Protein AF-A0A966K6K3-F1 (afdb_monomer_lite)

Sequence (71 aa):
MMNNVVKLNNLDPIIERYLSSADKPSIKKTLAFEYFNNDISALDTFIASQISNKVVALDLIEPKAQMEFSF

Structure (mmCIF, N/CA/C/O backbone):
data_AF-A0A966K6K3-F1
#
_entry.id   AF-A0A966K6K3-F1
#
loop_
_atom_site.group_PDB
_atom_site.id
_atom_site.type_symbol
_atom_site.label_atom_id
_atom_site.label_alt_id
_atom_site.label_comp_id
_atom_site.label_asym_id
_atom_site.label_entity_id
_atom_site.label_seq_id
_atom_site.pdbx_PDB_ins_code
_atom_site.Cartn_x
_atom_site.Cartn_y
_atom_site.Cartn_z
_atom_site.occupancy
_atom_site.B_iso_or_equiv
_atom_site.auth_seq_id
_atom_site.auth_comp_id
_atom_site.auth_asym_id
_atom_site.auth_atom_id
_atom_site.pdbx_PDB_model_num
ATOM 1 N N . MET A 1 1 ? 5.873 34.991 -13.946 1.00 35.84 1 MET A N 1
ATOM 2 C CA . MET A 1 1 ? 5.473 33.709 -14.563 1.00 35.84 1 MET A CA 1
ATOM 3 C C . MET A 1 1 ? 5.262 32.708 -13.444 1.00 35.84 1 MET A C 1
ATOM 5 O O . MET A 1 1 ? 6.233 32.311 -12.815 1.00 35.84 1 MET A O 1
ATOM 9 N N . MET A 1 2 ? 4.006 32.402 -13.119 1.00 34.16 2 MET A N 1
ATOM 10 C CA . MET A 1 2 ? 3.670 31.423 -12.086 1.00 34.16 2 MET A CA 1
ATOM 11 C C . MET A 1 2 ? 3.547 30.061 -12.770 1.00 34.16 2 MET A C 1
ATOM 13 O O . MET A 1 2 ? 2.603 29.832 -13.522 1.00 34.16 2 MET A O 1
ATOM 17 N N . ASN A 1 3 ? 4.525 29.181 -12.561 1.00 43.03 3 ASN A N 1
ATOM 18 C CA . ASN A 1 3 ? 4.418 27.791 -12.986 1.00 43.03 3 ASN A CA 1
ATOM 19 C C . ASN A 1 3 ? 3.478 27.091 -12.002 1.00 43.03 3 ASN A C 1
ATOM 21 O O . ASN A 1 3 ? 3.920 26.601 -10.964 1.00 43.03 3 ASN A O 1
ATOM 25 N N . ASN A 1 4 ? 2.177 27.077 -12.297 1.00 48.38 4 ASN A N 1
ATOM 26 C CA . ASN A 1 4 ? 1.251 26.179 -11.620 1.00 48.38 4 ASN A CA 1
ATOM 27 C C . ASN A 1 4 ? 1.626 24.752 -12.026 1.00 48.38 4 ASN A C 1
ATOM 29 O O . ASN A 1 4 ? 1.110 24.210 -13.001 1.00 48.38 4 ASN A O 1
ATOM 33 N N . VAL A 1 5 ? 2.555 24.153 -11.284 1.00 54.19 5 VAL A N 1
ATOM 34 C CA . VAL A 1 5 ? 2.808 22.715 -11.312 1.00 54.19 5 VAL A CA 1
ATOM 35 C C . VAL A 1 5 ? 1.599 22.028 -10.687 1.00 54.19 5 VAL A C 1
ATOM 37 O O . VAL A 1 5 ? 1.592 21.634 -9.525 1.00 54.19 5 VAL A O 1
ATOM 40 N N . VAL A 1 6 ? 0.523 21.940 -11.463 1.00 50.25 6 VAL A N 1
ATOM 41 C CA . VAL A 1 6 ? -0.566 21.010 -11.198 1.00 50.25 6 VAL A CA 1
ATOM 42 C C . VAL A 1 6 ? 0.086 19.633 -11.220 1.00 50.25 6 VAL A C 1
ATOM 44 O O . VAL A 1 6 ? 0.425 19.121 -12.285 1.00 50.25 6 VAL A O 1
ATOM 47 N N . LYS A 1 7 ? 0.362 19.070 -10.037 1.00 49.53 7 LYS A N 1
ATOM 48 C CA . LYS A 1 7 ? 0.750 17.666 -9.898 1.00 49.53 7 LYS A CA 1
ATOM 49 C C . LYS A 1 7 ? -0.412 16.852 -10.459 1.00 49.53 7 LYS A C 1
ATOM 51 O O . LYS A 1 7 ? -1.406 16.641 -9.781 1.00 49.53 7 LYS A O 1
ATOM 56 N N . LEU A 1 8 ? -0.289 16.463 -11.726 1.00 49.50 8 LEU A N 1
ATOM 57 C CA . LEU A 1 8 ? -1.305 15.770 -12.523 1.00 49.50 8 LEU A CA 1
ATOM 58 C C . LEU A 1 8 ? -1.597 14.345 -12.022 1.00 49.50 8 LEU A C 1
ATOM 60 O O . LEU A 1 8 ? -2.458 13.657 -12.556 1.00 49.50 8 LEU A O 1
ATOM 64 N N . ASN A 1 9 ? -0.913 13.899 -10.974 1.00 51.62 9 ASN A N 1
ATOM 65 C CA . ASN A 1 9 ? -1.082 12.569 -10.434 1.00 51.62 9 ASN A CA 1
ATOM 66 C C . ASN A 1 9 ? -1.688 12.710 -9.040 1.00 51.62 9 ASN A C 1
ATOM 68 O O . ASN A 1 9 ? -0.968 12.969 -8.080 1.00 51.62 9 ASN A O 1
ATOM 72 N N . ASN A 1 10 ? -3.001 12.507 -8.927 1.00 61.12 10 ASN A N 1
ATOM 73 C CA . ASN A 1 10 ? -3.720 12.339 -7.657 1.00 61.12 10 ASN A CA 1
ATOM 74 C C . ASN A 1 10 ? -3.333 11.011 -6.968 1.00 61.12 10 ASN A C 1
ATOM 76 O O . ASN A 1 10 ? -4.190 10.280 -6.482 1.00 61.12 10 ASN A O 1
ATOM 80 N N . LEU A 1 11 ? -2.055 10.639 -6.999 1.00 65.81 11 LEU A N 1
ATOM 81 C CA . LEU A 1 11 ? -1.550 9.498 -6.260 1.00 65.81 11 LEU A CA 1
ATOM 82 C C . LEU A 1 11 ? -1.351 9.941 -4.819 1.00 65.81 11 LEU A C 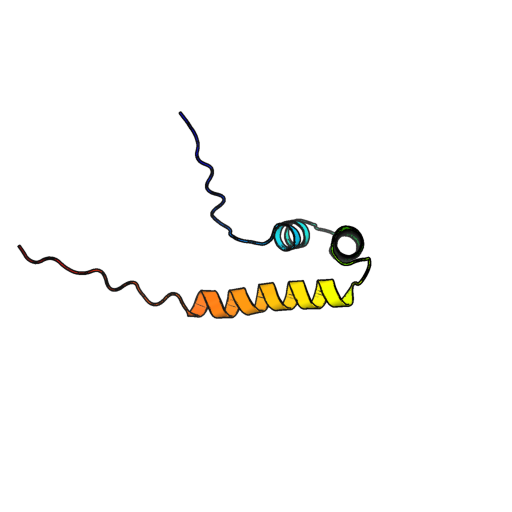1
ATOM 84 O O . LEU A 1 11 ? -0.721 10.966 -4.556 1.00 65.81 11 LEU A O 1
ATOM 88 N N . ASP A 1 12 ? -1.874 9.151 -3.889 1.00 82.50 12 ASP A N 1
ATOM 89 C CA . ASP A 1 12 ? -1.599 9.355 -2.478 1.00 82.50 12 ASP A CA 1
ATOM 90 C C . ASP A 1 12 ? -0.077 9.428 -2.243 1.00 82.50 12 ASP A C 1
ATOM 92 O O . ASP A 1 12 ? 0.670 8.583 -2.755 1.00 82.50 12 ASP A O 1
ATOM 96 N N . PRO A 1 13 ? 0.412 10.386 -1.435 1.00 85.12 13 PRO A N 1
ATOM 97 C CA . PRO A 1 13 ? 1.846 10.582 -1.203 1.00 85.12 13 PRO A CA 1
ATOM 98 C C . PRO A 1 13 ? 2.527 9.339 -0.605 1.00 85.12 13 PRO A C 1
ATOM 100 O O . PRO A 1 13 ? 3.722 9.117 -0.809 1.00 85.12 13 PRO A O 1
ATOM 103 N N . ILE A 1 14 ? 1.755 8.498 0.092 1.00 88.62 14 ILE A N 1
ATOM 104 C CA . ILE A 1 14 ? 2.175 7.191 0.615 1.00 88.62 14 ILE A CA 1
ATOM 105 C C . ILE A 1 14 ? 2.525 6.237 -0.540 1.00 88.62 14 ILE A C 1
ATOM 107 O O . ILE A 1 14 ? 3.569 5.584 -0.511 1.00 88.62 14 ILE A O 1
ATOM 111 N N . ILE A 1 15 ? 1.688 6.190 -1.583 1.00 88.12 15 ILE A N 1
ATOM 112 C CA . ILE A 1 15 ? 1.898 5.352 -2.770 1.00 88.12 15 ILE A CA 1
ATOM 113 C C . ILE A 1 15 ? 3.047 5.898 -3.615 1.00 88.12 15 ILE A C 1
ATOM 115 O O . ILE A 1 15 ? 3.888 5.124 -4.065 1.00 88.12 15 ILE A O 1
ATOM 119 N N . GLU A 1 16 ? 3.142 7.219 -3.780 1.00 88.38 16 GLU A N 1
ATOM 120 C CA . GLU A 1 16 ? 4.258 7.857 -4.489 1.00 88.38 16 GLU A CA 1
ATOM 121 C C . GLU A 1 16 ? 5.610 7.508 -3.842 1.00 88.38 16 GLU A C 1
ATOM 123 O O . GLU A 1 16 ? 6.529 7.056 -4.531 1.00 88.38 16 GLU A O 1
ATOM 128 N N . ARG A 1 17 ? 5.725 7.629 -2.508 1.00 89.31 17 ARG A N 1
ATOM 129 C CA . ARG A 1 17 ? 6.936 7.224 -1.770 1.00 89.31 17 ARG A CA 1
ATOM 130 C C . ARG A 1 17 ? 7.207 5.730 -1.904 1.00 89.31 17 ARG A C 1
ATOM 132 O O . ARG A 1 17 ? 8.342 5.350 -2.184 1.00 89.31 17 ARG A O 1
ATOM 139 N N . TYR A 1 18 ? 6.182 4.890 -1.757 1.00 89.94 18 TYR A N 1
ATOM 140 C CA . TYR A 1 18 ? 6.321 3.443 -1.920 1.00 89.94 18 TYR A CA 1
ATOM 141 C C . TYR A 1 18 ? 6.831 3.060 -3.319 1.00 89.94 18 TYR A C 1
ATOM 143 O O . TYR A 1 18 ? 7.712 2.208 -3.443 1.00 89.94 18 TYR A O 1
ATOM 151 N N . LEU A 1 19 ? 6.320 3.693 -4.379 1.00 87.06 19 LEU A N 1
ATOM 152 C CA . LEU A 1 19 ? 6.734 3.444 -5.762 1.00 87.06 19 LEU A CA 1
ATOM 153 C C . LEU A 1 19 ? 8.149 3.963 -6.045 1.00 87.06 19 LEU A C 1
ATOM 155 O O . LEU A 1 19 ? 8.923 3.245 -6.677 1.00 87.06 19 LEU A O 1
ATOM 159 N N . SER A 1 20 ? 8.497 5.142 -5.525 1.00 89.50 20 SER A N 1
ATOM 160 C CA . SER A 1 20 ? 9.796 5.799 -5.727 1.00 89.50 20 SER A CA 1
ATOM 161 C C . SER A 1 20 ? 10.967 5.087 -5.030 1.00 89.50 20 SER A C 1
ATOM 163 O O . SER A 1 20 ? 12.091 5.089 -5.529 1.00 89.50 20 SER A O 1
ATOM 165 N N . SER A 1 21 ? 10.736 4.421 -3.894 1.00 90.75 21 SER A N 1
ATOM 166 C CA . SER A 1 21 ? 11.806 3.714 -3.177 1.00 90.75 21 SER A CA 1
ATOM 167 C C . SER A 1 21 ? 12.280 2.448 -3.895 1.00 90.75 21 SER A C 1
ATOM 169 O O . SER A 1 21 ? 11.474 1.581 -4.225 1.00 90.75 21 SER A O 1
ATOM 171 N N . ALA A 1 22 ? 13.594 2.282 -4.063 1.00 89.31 22 ALA A N 1
ATOM 172 C CA . ALA A 1 22 ? 14.179 1.039 -4.576 1.00 89.31 22 ALA A CA 1
ATOM 173 C C . ALA A 1 22 ? 14.020 -0.125 -3.580 1.00 89.31 22 ALA A C 1
ATOM 175 O O . ALA A 1 22 ? 13.655 -1.235 -3.965 1.00 89.31 22 ALA A O 1
ATOM 176 N N . ASP A 1 23 ? 14.221 0.148 -2.287 1.00 91.44 23 ASP A N 1
ATOM 177 C CA . ASP A 1 23 ? 14.076 -0.848 -1.228 1.00 91.44 23 ASP A CA 1
ATOM 178 C C . ASP A 1 23 ? 12.633 -0.902 -0.703 1.00 91.44 23 ASP A C 1
ATOM 180 O O . ASP A 1 23 ? 12.237 -0.178 0.214 1.00 91.44 23 ASP A O 1
ATOM 184 N N . LYS A 1 24 ? 11.825 -1.773 -1.321 1.00 88.38 24 LYS A N 1
ATOM 185 C CA . LYS A 1 24 ? 10.432 -2.026 -0.924 1.00 88.38 24 LYS A CA 1
ATOM 186 C C . LYS A 1 24 ? 10.263 -2.530 0.521 1.00 88.38 24 LYS A C 1
ATOM 188 O O . LYS A 1 24 ? 9.324 -2.072 1.173 1.00 88.38 24 LYS A O 1
ATOM 193 N N . PRO A 1 25 ? 11.091 -3.449 1.059 1.00 90.50 25 PRO A N 1
ATOM 194 C CA . PRO A 1 25 ? 10.854 -3.960 2.406 1.00 90.50 25 PRO A CA 1
ATOM 195 C C . PRO A 1 25 ? 11.103 -2.905 3.492 1.00 90.50 25 PRO A C 1
ATOM 197 O O . PRO A 1 25 ? 10.324 -2.834 4.445 1.00 90.50 25 PRO A O 1
ATOM 200 N N . SER A 1 26 ? 12.126 -2.058 3.359 1.00 92.50 26 SER A N 1
ATOM 201 C CA . SER A 1 26 ? 12.403 -1.009 4.347 1.00 92.50 26 SER A CA 1
ATOM 202 C C . SER A 1 26 ? 11.383 0.114 4.264 1.00 92.50 26 SER A C 1
ATOM 204 O O . SER A 1 26 ? 10.840 0.499 5.297 1.00 92.50 26 SER A O 1
ATOM 206 N N . ILE A 1 27 ? 11.035 0.585 3.056 1.00 94.19 27 ILE A N 1
ATOM 207 C CA . ILE A 1 27 ? 10.033 1.653 2.930 1.00 94.19 27 ILE A CA 1
ATOM 208 C C . ILE A 1 27 ? 8.664 1.207 3.456 1.00 94.19 27 ILE A C 1
ATOM 210 O O . ILE A 1 27 ? 7.976 2.016 4.068 1.00 94.19 27 ILE A O 1
ATOM 214 N N . LYS A 1 28 ? 8.275 -0.072 3.302 1.00 92.00 28 LYS A N 1
ATOM 215 C CA . LYS A 1 28 ? 7.027 -0.588 3.893 1.00 92.00 28 LYS A CA 1
ATOM 216 C C . LYS A 1 28 ? 7.024 -0.445 5.410 1.00 92.00 28 LYS A C 1
ATOM 218 O O . LYS A 1 28 ? 6.042 0.030 5.965 1.00 92.00 28 LYS A O 1
ATOM 223 N N . LYS A 1 29 ? 8.121 -0.808 6.080 1.00 93.19 29 LYS A N 1
ATOM 224 C CA . LYS A 1 29 ? 8.23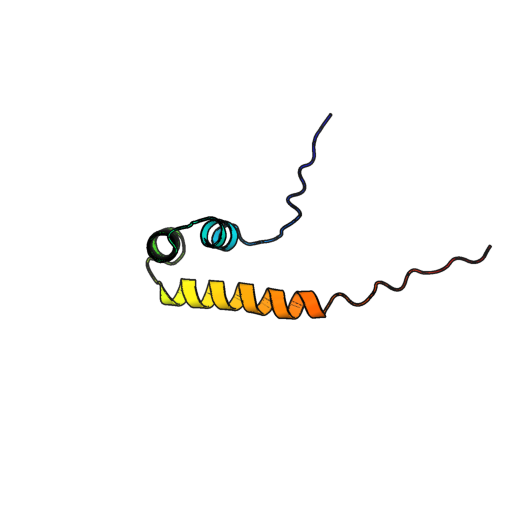9 -0.660 7.540 1.00 93.19 29 LYS A CA 1
ATOM 225 C C . LYS A 1 29 ? 8.159 0.805 7.956 1.00 93.19 29 LYS A C 1
ATOM 227 O O . LYS A 1 29 ? 7.424 1.133 8.879 1.00 93.19 29 LYS A O 1
ATOM 232 N N . THR A 1 30 ? 8.868 1.679 7.245 1.00 93.94 30 THR A N 1
ATOM 233 C CA . THR A 1 30 ? 8.852 3.122 7.499 1.00 93.94 30 THR A CA 1
ATOM 234 C C . THR A 1 30 ? 7.450 3.707 7.331 1.00 93.94 30 THR A C 1
ATOM 236 O O . THR A 1 30 ? 6.951 4.345 8.248 1.00 93.94 30 THR A O 1
ATOM 239 N N . LEU A 1 31 ? 6.767 3.422 6.220 1.00 94.62 31 LEU A N 1
ATOM 240 C CA . LEU A 1 31 ? 5.411 3.918 5.971 1.00 94.62 31 LEU A CA 1
ATOM 241 C C . LEU A 1 31 ? 4.389 3.343 6.958 1.00 94.62 31 LEU A C 1
ATOM 243 O O . LEU A 1 31 ? 3.502 4.066 7.403 1.00 94.62 31 LEU A O 1
ATOM 247 N N . ALA A 1 32 ? 4.515 2.066 7.329 1.00 94.50 32 ALA A N 1
ATOM 248 C CA . ALA A 1 32 ? 3.637 1.452 8.318 1.00 94.50 32 ALA A CA 1
ATOM 249 C C . ALA A 1 32 ? 3.809 2.118 9.689 1.00 94.50 32 ALA A C 1
ATOM 251 O O . ALA A 1 32 ? 2.823 2.423 10.356 1.00 94.50 32 ALA A O 1
ATOM 252 N N . PHE A 1 33 ? 5.050 2.398 10.089 1.00 95.19 33 PHE A N 1
ATOM 253 C CA . PHE A 1 33 ? 5.350 3.127 11.317 1.00 95.19 33 PHE A CA 1
ATOM 254 C C . PHE A 1 33 ? 4.810 4.564 11.285 1.00 95.19 33 PHE A C 1
ATOM 256 O O . PHE A 1 33 ? 4.149 4.980 12.231 1.00 95.19 33 PHE A O 1
ATOM 263 N N . GLU A 1 34 ? 5.046 5.300 10.195 1.00 94.25 34 GLU A N 1
ATOM 264 C CA . GLU A 1 34 ? 4.645 6.707 10.059 1.00 94.25 34 GLU A CA 1
ATOM 265 C C . GLU A 1 34 ? 3.118 6.894 9.990 1.00 94.25 34 GLU A C 1
ATOM 267 O O . GLU A 1 34 ? 2.596 7.843 10.572 1.00 94.25 34 GLU A O 1
ATOM 272 N N . TYR A 1 35 ? 2.398 6.013 9.282 1.00 93.25 35 TYR A N 1
ATOM 273 C CA . TYR A 1 35 ? 0.996 6.254 8.903 1.00 93.25 35 TYR A CA 1
ATOM 274 C C . TYR A 1 35 ? -0.002 5.198 9.392 1.00 93.25 35 TYR A C 1
ATOM 276 O O . TYR A 1 35 ? -1.199 5.474 9.429 1.00 93.25 35 TYR A O 1
ATOM 284 N N . PHE A 1 36 ? 0.454 4.004 9.778 1.00 93.81 36 PHE A N 1
ATOM 285 C CA . PHE A 1 36 ? -0.417 2.865 10.100 1.00 93.81 36 PHE A CA 1
ATOM 286 C C . PHE A 1 36 ? -0.178 2.302 11.506 1.00 93.81 36 PHE A C 1
ATOM 288 O O . PHE A 1 36 ? -0.535 1.162 11.775 1.00 93.81 36 PHE A O 1
ATOM 295 N N . ASN A 1 37 ? 0.413 3.072 12.428 1.00 92.75 37 ASN A N 1
ATOM 296 C CA . ASN A 1 37 ? 0.721 2.610 13.793 1.00 92.75 37 ASN A CA 1
ATOM 297 C C . ASN A 1 37 ? 1.554 1.315 13.817 1.00 92.75 37 ASN A C 1
ATOM 299 O O . ASN A 1 37 ? 1.344 0.438 14.653 1.00 92.75 37 ASN A O 1
ATOM 303 N N . ASN A 1 38 ? 2.499 1.194 12.882 1.00 92.00 38 ASN A N 1
ATOM 304 C CA . ASN A 1 38 ? 3.329 0.008 12.676 1.00 92.00 38 ASN A CA 1
ATOM 305 C C . ASN A 1 38 ? 2.552 -1.246 12.206 1.00 92.00 38 ASN A C 1
ATOM 307 O O . ASN A 1 38 ? 3.103 -2.347 12.208 1.00 92.00 38 ASN A O 1
ATOM 311 N N . ASP A 1 39 ? 1.305 -1.093 11.750 1.00 93.50 39 ASP A N 1
ATOM 312 C CA . ASP A 1 39 ? 0.519 -2.169 11.146 1.00 93.50 39 ASP A CA 1
ATOM 313 C C . ASP A 1 39 ? 0.841 -2.313 9.649 1.00 93.50 39 ASP A C 1
ATOM 315 O O . ASP A 1 39 ? 0.405 -1.540 8.790 1.00 93.50 39 ASP A O 1
ATOM 319 N N . ILE A 1 40 ? 1.649 -3.324 9.330 1.00 92.81 40 ILE A N 1
ATOM 320 C CA . ILE A 1 40 ? 2.076 -3.609 7.955 1.00 92.81 40 ILE A CA 1
ATOM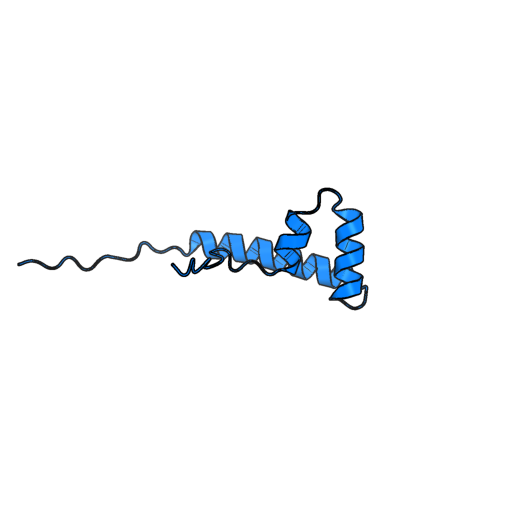 321 C C . ILE A 1 40 ? 0.915 -4.169 7.120 1.00 92.81 40 ILE A C 1
ATOM 323 O O . ILE A 1 40 ? 0.856 -3.910 5.919 1.00 92.81 40 ILE A O 1
ATOM 327 N N . SER A 1 41 ? -0.020 -4.901 7.730 1.00 93.62 41 SER A N 1
ATOM 328 C CA . SER A 1 41 ? -1.165 -5.496 7.031 1.00 93.62 41 SER A CA 1
ATOM 329 C C . SER A 1 41 ? -2.146 -4.427 6.553 1.00 93.62 41 SER A C 1
ATOM 331 O O . SER A 1 41 ? -2.658 -4.506 5.432 1.00 93.62 41 SER A O 1
ATOM 333 N N . ALA A 1 42 ? -2.372 -3.394 7.368 1.00 91.56 42 ALA A N 1
ATOM 334 C CA . ALA A 1 42 ? -3.185 -2.241 6.998 1.00 91.56 42 ALA A CA 1
ATOM 335 C C . ALA A 1 42 ? -2.558 -1.458 5.832 1.00 91.56 42 ALA A C 1
ATOM 337 O O . ALA A 1 42 ? -3.261 -1.109 4.880 1.00 91.56 42 ALA A O 1
ATOM 338 N N . LEU A 1 43 ? -1.233 -1.257 5.853 1.00 92.75 43 LEU A N 1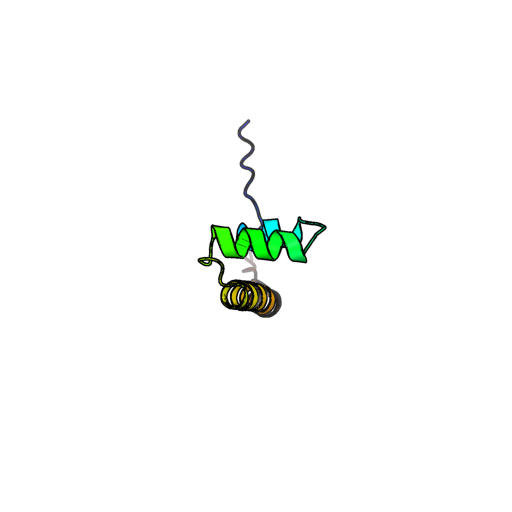
ATOM 339 C CA . LEU A 1 43 ? -0.504 -0.651 4.736 1.00 92.75 43 LEU A CA 1
ATOM 340 C C . LEU A 1 43 ? -0.622 -1.493 3.458 1.00 92.75 43 LEU A C 1
ATOM 342 O O . LEU A 1 43 ? -0.857 -0.944 2.384 1.00 92.75 43 LEU A O 1
ATOM 346 N N . ASP A 1 44 ? -0.453 -2.812 3.551 1.00 91.25 44 ASP A N 1
ATOM 347 C CA . ASP A 1 44 ? -0.511 -3.697 2.383 1.00 91.25 44 ASP A CA 1
ATOM 348 C C . ASP A 1 44 ? -1.912 -3.686 1.749 1.00 91.25 44 ASP A C 1
ATOM 350 O O . ASP A 1 44 ? -2.047 -3.520 0.536 1.00 91.25 44 ASP A O 1
ATOM 354 N N . THR A 1 45 ? -2.955 -3.713 2.586 1.00 91.81 45 THR A N 1
ATOM 355 C CA . THR A 1 45 ? -4.357 -3.569 2.162 1.00 91.81 45 THR A CA 1
ATOM 356 C C . THR A 1 45 ? -4.605 -2.223 1.478 1.00 91.81 45 THR A C 1
ATOM 358 O O . THR A 1 45 ? -5.236 -2.169 0.421 1.00 91.81 45 THR A O 1
ATOM 361 N N . PHE A 1 46 ? -4.073 -1.132 2.036 1.00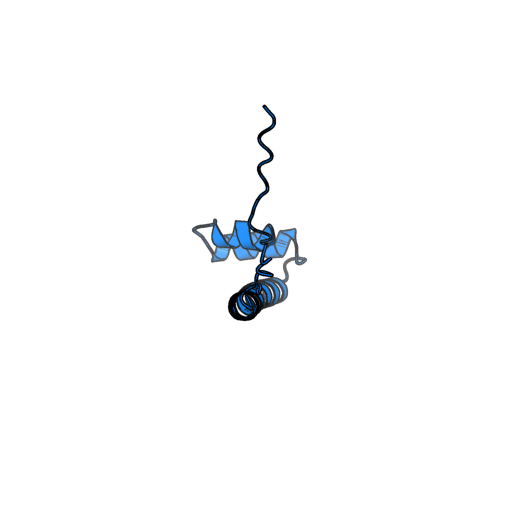 90.44 46 PHE A N 1
ATOM 362 C CA . PHE A 1 46 ? -4.174 0.199 1.438 1.00 90.44 46 PHE A CA 1
ATOM 363 C C . PHE A 1 46 ? -3.496 0.259 0.063 1.00 90.44 46 PHE A C 1
ATOM 365 O O . PHE A 1 46 ? -4.108 0.708 -0.907 1.00 90.44 46 PHE A O 1
ATOM 372 N N . ILE A 1 47 ? -2.263 -0.245 -0.051 1.00 89.00 47 ILE A N 1
ATOM 373 C CA . ILE A 1 47 ? -1.524 -0.292 -1.321 1.00 89.00 47 ILE A CA 1
ATOM 374 C C . ILE A 1 47 ? -2.294 -1.121 -2.358 1.00 89.00 47 ILE A C 1
ATOM 376 O O . ILE A 1 47 ? -2.470 -0.672 -3.492 1.00 89.00 47 ILE A O 1
ATOM 380 N N . ALA A 1 48 ? -2.792 -2.301 -1.980 1.00 88.44 48 ALA A N 1
ATOM 381 C CA . ALA A 1 48 ? -3.566 -3.167 -2.865 1.00 88.44 48 ALA A CA 1
ATOM 382 C C . ALA A 1 48 ? -4.868 -2.501 -3.341 1.00 88.44 48 ALA A C 1
ATOM 384 O O . ALA A 1 48 ? -5.206 -2.584 -4.525 1.00 88.44 48 ALA A O 1
ATOM 385 N N . SER A 1 49 ? -5.567 -1.792 -2.449 1.00 86.75 49 SER A N 1
ATOM 386 C CA . SER A 1 49 ? -6.777 -1.032 -2.778 1.00 86.75 49 SER A CA 1
ATOM 387 C C . SER A 1 49 ? -6.488 0.095 -3.769 1.00 86.75 49 SER A C 1
ATOM 389 O O . SER A 1 49 ? -7.236 0.270 -4.725 1.00 86.75 49 SER A O 1
ATOM 391 N N . GLN A 1 50 ? -5.392 0.833 -3.587 1.00 83.25 50 GLN A N 1
ATOM 392 C CA . GLN A 1 50 ? -5.005 1.934 -4.475 1.00 83.25 50 GLN A CA 1
ATOM 393 C C . GLN A 1 50 ? -4.610 1.443 -5.873 1.00 83.25 50 GLN A C 1
ATOM 395 O O . GLN A 1 50 ? -5.006 2.023 -6.885 1.00 83.25 50 GLN A O 1
ATOM 400 N N . ILE A 1 51 ? -3.879 0.327 -5.950 1.00 77.50 51 ILE A N 1
ATOM 401 C CA . ILE A 1 51 ? -3.519 -0.297 -7.229 1.00 77.50 51 ILE A CA 1
ATOM 402 C C . ILE A 1 51 ? -4.770 -0.841 -7.933 1.00 77.50 51 ILE A C 1
ATOM 404 O O . ILE A 1 51 ? -4.942 -0.611 -9.128 1.00 77.50 51 ILE A O 1
ATOM 408 N N . SER A 1 52 ? -5.663 -1.513 -7.201 1.00 72.69 52 SER A N 1
ATOM 409 C CA . SER A 1 52 ? -6.899 -2.077 -7.763 1.00 72.69 52 SER A CA 1
ATOM 410 C C . SER A 1 52 ? -7.871 -0.989 -8.221 1.00 72.69 52 SER A C 1
ATOM 412 O O . SER A 1 52 ? -8.423 -1.079 -9.314 1.00 72.69 52 SER A O 1
ATOM 414 N N . ASN A 1 53 ? -8.036 0.082 -7.439 1.00 64.25 53 ASN A N 1
ATOM 415 C CA . ASN A 1 53 ? -8.870 1.222 -7.816 1.00 64.25 53 ASN A CA 1
ATOM 416 C C . ASN A 1 53 ? -8.343 1.904 -9.086 1.00 64.25 53 ASN A C 1
ATOM 418 O O . ASN A 1 53 ? -9.126 2.238 -9.967 1.00 64.25 53 ASN A O 1
ATOM 422 N N . LYS A 1 54 ? -7.017 2.006 -9.245 1.00 59.16 54 LYS A N 1
ATOM 423 C CA . LYS A 1 54 ? -6.399 2.521 -10.473 1.00 59.16 54 LYS A CA 1
ATOM 424 C C . LYS A 1 54 ? -6.678 1.646 -11.700 1.00 59.16 54 LYS A C 1
ATOM 426 O O . LYS A 1 54 ? -6.805 2.193 -12.791 1.00 59.16 54 LYS A O 1
ATOM 431 N N . VAL A 1 55 ? -6.766 0.321 -11.548 1.00 57.41 55 VAL A N 1
ATOM 432 C CA . VAL A 1 55 ? -7.158 -0.576 -12.654 1.00 57.41 55 VAL A CA 1
ATOM 433 C C . VAL A 1 55 ? -8.609 -0.311 -13.061 1.00 57.41 55 VAL A C 1
ATOM 435 O O . VAL A 1 55 ? -8.886 -0.176 -14.246 1.00 57.41 55 VAL A O 1
ATOM 438 N N . VAL A 1 56 ? -9.510 -0.144 -12.090 1.00 51.81 56 VAL A N 1
ATOM 439 C CA . VAL A 1 56 ? -10.932 0.142 -12.348 1.00 51.81 56 VAL A CA 1
ATOM 440 C C . VAL A 1 56 ? -11.144 1.550 -12.927 1.00 51.81 56 VAL A C 1
ATOM 442 O O . VAL A 1 56 ? -11.950 1.728 -13.833 1.00 51.81 56 VAL A O 1
ATOM 445 N N . ALA A 1 57 ? -10.399 2.553 -12.458 1.00 52.94 57 ALA A N 1
ATOM 446 C CA . ALA A 1 57 ? -10.505 3.932 -12.939 1.00 52.94 57 ALA A CA 1
ATOM 447 C C . ALA A 1 57 ? -9.941 4.133 -14.358 1.00 52.94 57 ALA A C 1
ATOM 449 O O . ALA A 1 57 ? -10.379 5.040 -15.060 1.00 52.94 57 ALA A O 1
ATOM 450 N N . LEU A 1 58 ? -8.979 3.307 -14.790 1.00 52.50 58 LEU A N 1
ATOM 451 C CA . LEU A 1 58 ? -8.442 3.357 -16.154 1.00 52.50 58 LEU A CA 1
ATOM 452 C C . LEU A 1 58 ? -9.460 2.846 -17.187 1.00 52.50 58 LEU A C 1
ATOM 454 O O . LEU A 1 58 ? -9.482 3.340 -18.311 1.00 52.50 58 LEU A O 1
ATOM 458 N N . ASP A 1 59 ? -10.304 1.892 -16.791 1.00 50.91 59 ASP A N 1
ATOM 45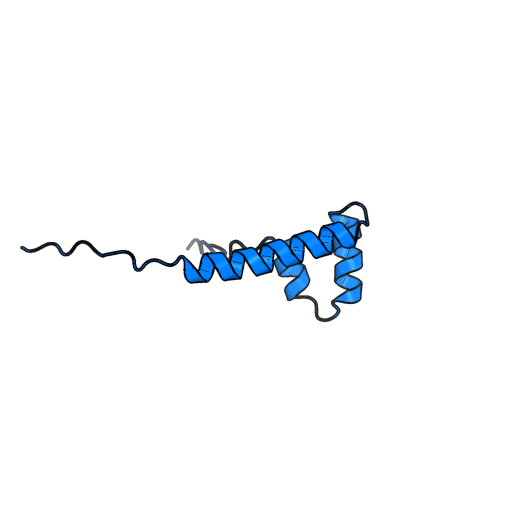9 C CA . ASP A 1 59 ? -11.359 1.314 -17.634 1.00 50.91 59 ASP A CA 1
ATOM 460 C C . ASP A 1 59 ? -12.589 2.238 -17.752 1.00 50.91 59 ASP A C 1
ATOM 462 O O . ASP A 1 59 ? -13.357 2.154 -18.704 1.00 50.91 59 ASP A O 1
ATOM 466 N N . LEU A 1 60 ? -12.743 3.183 -16.815 1.00 50.62 60 LEU A N 1
ATOM 467 C CA . LEU A 1 60 ? -13.849 4.144 -16.754 1.00 50.62 60 LEU A CA 1
ATOM 468 C C . LEU A 1 60 ? -13.498 5.510 -17.372 1.00 50.62 60 LEU A C 1
ATOM 470 O O . LEU A 1 60 ? -13.999 6.549 -16.944 1.00 50.62 60 LEU A O 1
ATOM 474 N N . ILE A 1 61 ? -12.614 5.543 -18.368 1.00 57.09 61 ILE A N 1
ATOM 475 C CA . ILE A 1 61 ? -12.476 6.725 -19.226 1.00 57.09 61 ILE A CA 1
ATOM 476 C C . ILE A 1 61 ? -13.443 6.524 -20.388 1.00 57.09 61 ILE A C 1
ATOM 478 O O . ILE A 1 61 ? -13.060 6.154 -21.496 1.00 57.09 61 ILE A O 1
ATOM 482 N N . GLU A 1 62 ? -14.728 6.739 -20.116 1.00 58.91 62 GLU A N 1
ATOM 483 C CA . GLU A 1 62 ? -15.723 6.840 -21.176 1.00 58.91 62 GLU A CA 1
ATOM 484 C C . GLU A 1 62 ? -15.306 7.999 -22.101 1.00 58.91 62 GLU A C 1
ATOM 486 O O . GLU A 1 62 ? -14.991 9.093 -21.608 1.00 58.91 62 GLU A O 1
ATOM 491 N N . PRO A 1 63 ? -15.242 7.798 -23.431 1.00 54.72 63 PRO A N 1
ATOM 492 C CA . PRO A 1 63 ? -14.874 8.866 -24.342 1.00 54.72 63 PRO A CA 1
ATOM 493 C C . PRO A 1 63 ? -15.895 9.988 -24.180 1.00 54.72 63 PRO A C 1
ATOM 495 O O . PRO A 1 63 ? -17.085 9.821 -24.439 1.00 54.72 63 PRO A O 1
ATOM 498 N N . LYS A 1 64 ? -15.415 11.137 -23.702 1.00 60.25 64 LYS A N 1
ATOM 499 C CA . LYS A 1 64 ? -16.198 12.356 -23.524 1.00 60.25 64 LYS A CA 1
ATOM 500 C C . LYS A 1 64 ? -16.764 12.741 -24.890 1.00 60.25 64 LYS A C 1
ATOM 502 O O . LYS A 1 64 ? -16.045 13.332 -25.692 1.00 60.25 64 LYS A O 1
ATOM 507 N N . ALA A 1 65 ? -18.012 12.365 -25.169 1.00 64.25 65 ALA A N 1
ATOM 508 C CA . ALA A 1 65 ? -18.698 12.723 -26.401 1.00 64.25 65 ALA A CA 1
ATOM 509 C C . ALA A 1 65 ? -18.648 14.252 -26.543 1.00 64.25 65 ALA A C 1
ATOM 511 O O . ALA A 1 65 ? -19.238 14.987 -25.748 1.00 64.25 65 ALA A O 1
ATOM 512 N N . GLN A 1 66 ? -17.843 14.737 -27.488 1.00 66.06 66 GLN A N 1
ATOM 513 C CA . GLN A 1 66 ? -17.751 16.160 -27.781 1.00 66.06 66 GLN A CA 1
ATOM 514 C C . GLN A 1 66 ? -19.029 16.563 -28.513 1.00 66.06 66 GLN A C 1
ATOM 516 O O . GLN A 1 66 ? -19.385 15.954 -29.516 1.00 66.06 66 GLN A O 1
ATOM 521 N N . MET A 1 67 ? -19.727 17.578 -28.001 1.00 67.00 67 MET A N 1
ATOM 522 C CA . MET A 1 67 ? -20.848 18.186 -28.714 1.00 67.00 67 MET A CA 1
ATOM 523 C C . MET A 1 67 ? -20.304 18.899 -29.954 1.00 67.00 67 MET A C 1
ATOM 525 O O . MET A 1 67 ? -19.611 19.912 -29.838 1.00 67.00 67 MET A O 1
ATOM 529 N N . GLU A 1 68 ? -20.596 18.350 -31.129 1.00 68.88 68 GLU A N 1
ATOM 530 C CA . GLU A 1 68 ? -20.382 19.022 -32.406 1.00 68.88 68 GLU A CA 1
ATOM 531 C C . GLU A 1 68 ? -21.421 20.139 -32.546 1.00 68.88 68 GLU A C 1
ATOM 533 O O . GLU A 1 68 ? -22.626 19.892 -32.533 1.00 68.88 68 GLU A O 1
ATOM 538 N N . PHE A 1 69 ? -20.959 21.384 -32.660 1.00 74.25 69 PHE A N 1
ATOM 539 C CA . PHE A 1 69 ? -21.822 22.496 -33.042 1.00 74.25 69 PHE A CA 1
ATOM 540 C C . PHE A 1 69 ? -21.792 22.629 -34.564 1.00 74.25 69 PHE A C 1
ATOM 542 O O . PHE A 1 69 ? -20.727 22.832 -35.148 1.00 74.25 69 PHE A O 1
ATOM 549 N N . SER A 1 70 ? -22.956 22.515 -35.204 1.00 65.56 70 SER A N 1
ATOM 550 C CA . SER A 1 70 ? -23.135 22.900 -36.606 1.00 65.56 70 SER A CA 1
ATOM 551 C C . SER A 1 70 ? -23.453 24.392 -36.692 1.00 65.56 70 SER A C 1
ATOM 553 O O . SER A 1 70 ? -24.278 24.889 -35.922 1.00 65.56 70 SER A O 1
ATOM 555 N N . PHE A 1 71 ? -22.780 25.081 -37.613 1.00 73.75 71 PHE A N 1
ATOM 556 C CA . PHE A 1 71 ? -23.021 26.482 -37.964 1.00 73.75 71 PHE A CA 1
ATOM 557 C C . PHE A 1 71 ? -23.953 26.584 -39.169 1.00 73.75 71 PHE A C 1
ATOM 559 O O . PHE A 1 71 ? -23.831 25.719 -40.068 1.00 73.75 71 PHE A O 1
#

pLDDT: mean 75.83, std 18.04, range [34.16, 95.19]

Radius of gyration: 18.16 Å; chains: 1; bounding box: 37×39×52 Å

Foldseek 3Di:
DDPPPPVPDPDDVLLVQCVPDPDNVVSLQVSCVVPVVSDSVVVVVVNVVSVVVVVVVVVPPDPPPDDDDDD

Secondary structure (DSSP, 8-state):
------------HHHHHHHH-S-HHHHHHHHHHHHSTT-HHHHHHHHHHHHHHHHHHHHT-------PPP-